Protein AF-A0A7X4EIG8-F1 (afdb_monomer_lite)

Sequence (175 aa):
MSERIKQRRKSERRVFFWCLGVAAVLHVVLFVGFPSMRAGDGPFPMFSDDLTVEAGAIPLDLFFGPPAISNAAGGLSLEPPERVLEADRLVYLAAGCRGLISGSRTVIRGSVRLRVRSNGLTDVLNVVRSTGEPCGDEVLERVAGDLWYRWLPNEDFPAPVELIQPVSFAERGGL

Structure (mmCIF, N/CA/C/O backbone):
data_AF-A0A7X4EIG8-F1
#
_entry.id   AF-A0A7X4EIG8-F1
#
loop_
_atom_site.group_PDB
_atom_site.id
_atom_site.type_symbol
_atom_site.label_atom_id
_atom_site.label_alt_id
_atom_site.label_comp_id
_atom_site.label_asym_id
_atom_site.label_entity_id
_atom_site.label_seq_id
_atom_site.pdbx_PDB_ins_code
_atom_site.Cartn_x
_atom_site.Cartn_y
_atom_site.Cartn_z
_atom_site.occupancy
_atom_site.B_iso_or_equiv
_atom_site.auth_seq_id
_atom_site.auth_comp_id
_atom_site.auth_asym_id
_atom_site.auth_atom_id
_atom_site.pdbx_PDB_model_num
ATOM 1 N N . MET A 1 1 ? -25.856 60.778 5.588 1.00 54.34 1 MET A N 1
ATOM 2 C CA . MET A 1 1 ? -25.298 59.580 4.912 1.00 54.34 1 MET A CA 1
ATOM 3 C C . MET A 1 1 ? -24.333 60.054 3.827 1.00 54.34 1 MET A C 1
ATOM 5 O O . MET A 1 1 ? -24.759 60.712 2.891 1.00 54.34 1 MET A O 1
ATOM 9 N N . SER A 1 2 ? -23.029 59.874 4.062 1.00 56.22 2 SER A N 1
ATOM 10 C CA . SER A 1 2 ? -21.939 60.700 3.502 1.00 56.22 2 SER A CA 1
ATOM 11 C C . SER A 1 2 ? -21.638 60.441 2.016 1.00 56.22 2 SER A C 1
ATOM 13 O O . SER A 1 2 ? -21.539 59.286 1.596 1.00 56.22 2 SER A O 1
ATOM 15 N N . GLU A 1 3 ? -21.428 61.508 1.232 1.00 59.59 3 GLU A N 1
ATOM 16 C CA . GLU A 1 3 ? -21.068 61.475 -0.202 1.00 59.59 3 GLU A CA 1
ATOM 17 C C . GLU A 1 3 ? -19.849 60.592 -0.518 1.00 59.59 3 GLU A C 1
ATOM 19 O O . GLU A 1 3 ? -19.771 59.997 -1.597 1.00 59.59 3 GLU A O 1
ATOM 24 N N . ARG A 1 4 ? -18.950 60.403 0.457 1.00 59.78 4 ARG A N 1
ATOM 25 C CA . ARG A 1 4 ? -17.768 59.535 0.329 1.00 59.78 4 ARG A CA 1
ATOM 26 C C . ARG A 1 4 ? -18.130 58.065 0.075 1.00 59.78 4 ARG A C 1
ATOM 28 O O . ARG A 1 4 ? -17.427 57.380 -0.662 1.00 59.78 4 ARG A O 1
ATOM 35 N N . ILE A 1 5 ? -19.256 57.583 0.614 1.00 59.72 5 ILE A N 1
ATOM 36 C CA . ILE A 1 5 ? -19.723 56.196 0.414 1.00 59.72 5 ILE A CA 1
ATOM 37 C C . ILE A 1 5 ? -20.282 56.009 -1.009 1.00 59.72 5 ILE A C 1
ATOM 39 O O . ILE A 1 5 ? -20.084 54.960 -1.626 1.00 59.72 5 ILE A O 1
ATOM 43 N N . LYS A 1 6 ? -20.931 57.040 -1.572 1.00 59.78 6 LYS A N 1
ATOM 44 C CA . LYS A 1 6 ? -21.432 57.021 -2.959 1.00 59.78 6 LYS A CA 1
ATOM 45 C C . LYS A 1 6 ? -20.290 57.024 -3.980 1.00 59.78 6 LYS A C 1
ATOM 47 O O . LYS A 1 6 ? -20.375 56.295 -4.967 1.00 59.78 6 LYS A O 1
ATOM 52 N N . GLN A 1 7 ? -19.222 57.791 -3.742 1.00 59.69 7 GLN A N 1
ATOM 53 C CA . GLN A 1 7 ? -18.051 57.801 -4.629 1.00 59.69 7 GLN A CA 1
ATOM 54 C C . GLN A 1 7 ? -17.288 56.467 -4.608 1.00 59.69 7 GLN A C 1
ATOM 56 O O . GLN A 1 7 ? -16.954 55.959 -5.679 1.00 59.69 7 GLN A O 1
ATOM 61 N N . ARG A 1 8 ? -17.118 55.841 -3.432 1.00 60.16 8 ARG A N 1
ATOM 62 C CA . ARG A 1 8 ? -16.435 54.539 -3.295 1.00 60.16 8 ARG A CA 1
ATOM 63 C C . ARG A 1 8 ? -17.170 53.398 -4.018 1.00 60.16 8 ARG A C 1
ATOM 65 O O . ARG A 1 8 ? -16.556 52.647 -4.769 1.00 60.16 8 ARG A O 1
ATOM 72 N N . ARG A 1 9 ? -18.508 53.349 -3.930 1.00 60.69 9 ARG A N 1
ATOM 73 C CA . ARG A 1 9 ? -19.327 52.382 -4.698 1.00 60.69 9 ARG A CA 1
ATOM 74 C C . ARG A 1 9 ? -19.245 52.582 -6.217 1.00 60.69 9 ARG A C 1
ATOM 76 O O . ARG A 1 9 ? -19.392 51.623 -6.975 1.00 60.69 9 ARG A O 1
ATOM 83 N N . LYS A 1 10 ? -19.040 53.820 -6.684 1.00 62.09 10 LYS A N 1
ATOM 84 C CA . LYS A 1 10 ? -18.940 54.133 -8.120 1.00 62.09 10 LYS A CA 1
ATOM 85 C C . LYS A 1 10 ? -17.582 53.718 -8.694 1.00 62.09 10 LYS A C 1
ATOM 87 O O . LYS A 1 10 ? -17.541 53.239 -9.827 1.00 62.09 10 LYS A O 1
ATOM 92 N N . SER A 1 11 ? -16.499 53.853 -7.922 1.00 61.19 11 SER A N 1
ATOM 93 C CA . SER A 1 11 ? -15.178 53.344 -8.310 1.00 61.19 11 SER A CA 1
ATOM 94 C C . SER A 1 11 ? -15.117 51.815 -8.260 1.00 61.19 11 SER A C 1
ATOM 96 O O . SER A 1 11 ? -14.621 51.213 -9.205 1.00 61.19 11 SER A O 1
ATOM 98 N N . GLU A 1 12 ? -15.701 51.180 -7.238 1.00 64.06 12 GLU A N 1
ATOM 99 C CA . GLU A 1 12 ? -15.749 49.712 -7.112 1.00 64.06 12 GLU A CA 1
ATOM 100 C C . GLU A 1 12 ? -16.502 49.049 -8.272 1.00 64.06 12 GLU A C 1
ATOM 102 O O . GLU A 1 12 ? -16.000 48.099 -8.869 1.00 64.06 12 GLU A O 1
ATOM 107 N N . ARG A 1 13 ? -17.659 49.597 -8.677 1.00 67.38 13 ARG A N 1
ATOM 108 C CA . ARG A 1 13 ? -18.379 49.103 -9.864 1.00 67.38 13 ARG A CA 1
ATOM 109 C C . ARG A 1 13 ? -17.535 49.205 -11.129 1.00 67.38 13 ARG A C 1
ATOM 111 O O . ARG A 1 13 ? -17.543 48.285 -11.936 1.00 67.38 13 ARG A O 1
ATOM 118 N N . ARG A 1 14 ? -16.805 50.309 -11.308 1.00 69.62 14 ARG A N 1
ATOM 119 C CA . ARG A 1 14 ? -15.972 50.514 -12.498 1.00 69.62 14 ARG A CA 1
ATOM 120 C C . ARG A 1 14 ? -14.832 49.494 -12.558 1.00 69.62 14 ARG A C 1
ATOM 122 O O . ARG A 1 14 ? -14.611 48.930 -13.620 1.00 69.62 14 ARG A O 1
ATOM 129 N N . VAL A 1 15 ? -14.171 49.221 -11.432 1.00 69.31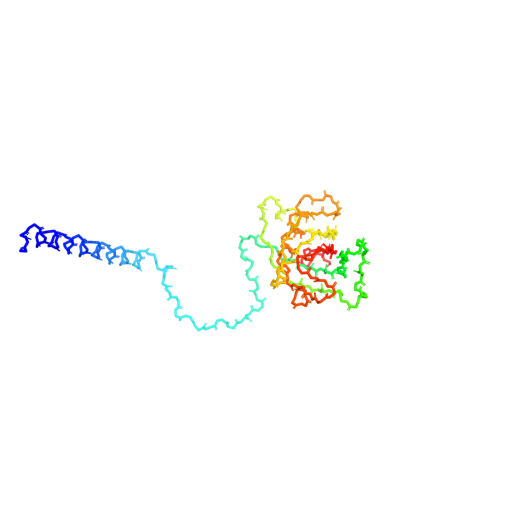 15 VAL A N 1
ATOM 130 C CA . VAL A 1 15 ? -13.116 48.195 -11.347 1.00 69.31 15 VAL A CA 1
ATOM 131 C C . VAL A 1 15 ? -13.686 46.804 -11.621 1.00 69.31 15 VAL A C 1
ATOM 133 O O . VAL A 1 15 ? -13.124 46.071 -12.425 1.00 69.31 15 VAL A O 1
ATOM 136 N N . PHE A 1 16 ? -14.846 46.474 -11.047 1.00 69.88 16 PHE A N 1
ATOM 137 C CA . PHE A 1 16 ? -15.500 45.187 -11.281 1.00 69.88 16 PHE A CA 1
ATOM 138 C C . PHE A 1 16 ? -15.845 44.963 -12.763 1.00 69.88 16 PHE A C 1
ATOM 140 O O . PHE A 1 16 ? -15.551 43.902 -13.308 1.00 69.88 16 PHE A O 1
ATOM 147 N N . PHE A 1 17 ? -16.398 45.974 -13.444 1.00 71.00 17 PHE A N 1
ATOM 148 C CA . PHE A 1 17 ? -16.687 45.884 -14.881 1.00 71.00 17 PHE A CA 1
ATOM 149 C C . PHE A 1 17 ? -15.421 45.773 -15.739 1.00 71.00 17 PHE A C 1
ATOM 151 O O . PHE A 1 17 ? -15.427 45.047 -16.731 1.00 71.00 17 PHE A O 1
ATOM 158 N N . TRP A 1 18 ? -14.328 46.435 -15.349 1.00 72.81 18 TRP A N 1
ATOM 159 C CA . TRP A 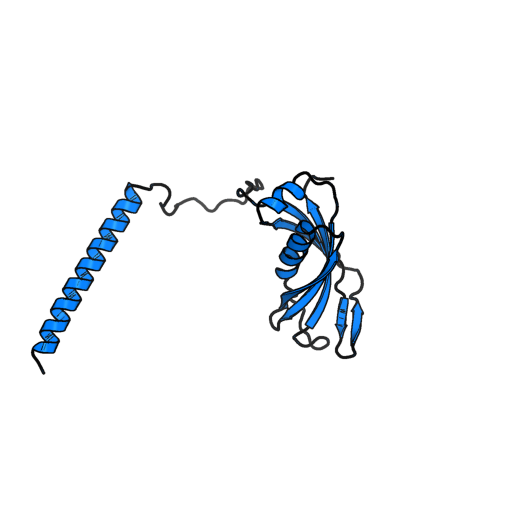1 18 ? -13.034 46.281 -16.019 1.00 72.81 18 TRP A CA 1
ATOM 160 C C . TRP A 1 18 ? -12.462 44.870 -15.850 1.00 72.81 18 TRP A C 1
ATOM 162 O O . TRP A 1 18 ? -12.034 44.272 -16.833 1.00 72.81 18 TRP A O 1
ATOM 172 N N . CYS A 1 19 ? -12.517 44.301 -14.643 1.00 73.62 19 CYS A N 1
ATOM 173 C CA . CYS A 1 19 ? -12.090 42.922 -14.400 1.00 73.62 19 CYS A CA 1
ATOM 174 C C . CYS A 1 19 ? -12.936 41.913 -15.189 1.00 73.62 19 CYS A C 1
ATOM 176 O O . CYS A 1 19 ? -12.382 40.987 -15.777 1.00 73.62 19 CYS A O 1
ATOM 178 N N . LEU A 1 20 ? -14.257 42.118 -15.256 1.00 78.06 20 LEU A N 1
ATOM 179 C CA . LEU A 1 20 ? -15.159 41.271 -16.040 1.00 78.06 20 LEU A CA 1
ATOM 180 C C . LEU A 1 20 ? -14.826 41.330 -17.540 1.00 78.06 20 LEU A C 1
ATOM 182 O O . LEU A 1 20 ? -14.768 40.296 -18.201 1.00 78.06 20 LEU A O 1
ATOM 186 N N . GLY A 1 21 ? -14.564 42.532 -18.065 1.00 77.50 21 GLY A N 1
ATOM 187 C CA . GLY A 1 21 ? -14.168 42.729 -19.459 1.00 77.50 21 GLY A CA 1
ATOM 188 C C . GLY A 1 21 ? -12.845 42.040 -19.792 1.00 77.50 21 GLY A C 1
ATOM 189 O O . GLY A 1 21 ? -12.762 41.322 -20.785 1.00 77.50 21 GLY A O 1
ATOM 190 N N . VAL A 1 22 ? -11.833 42.188 -18.930 1.00 78.56 22 VAL A N 1
ATOM 191 C CA . VAL A 1 22 ? -10.537 41.510 -19.097 1.00 78.56 22 VAL A CA 1
ATOM 192 C C . VAL A 1 22 ? -10.706 39.992 -19.053 1.00 78.56 22 VAL A C 1
ATOM 194 O O . VAL A 1 22 ? -10.171 39.306 -19.918 1.00 78.56 22 VAL A O 1
ATOM 197 N N . ALA A 1 23 ? -11.490 39.461 -18.111 1.00 73.62 23 ALA A N 1
ATOM 198 C CA . ALA A 1 23 ? -11.749 38.026 -18.016 1.00 73.62 23 ALA A CA 1
ATOM 199 C C . ALA A 1 23 ? -12.441 37.475 -19.273 1.00 73.62 23 ALA A C 1
ATOM 201 O O . ALA A 1 23 ? -12.052 36.415 -19.765 1.00 73.62 23 ALA A O 1
ATOM 202 N N . ALA A 1 24 ? -13.421 38.203 -19.820 1.00 76.69 24 ALA A N 1
ATOM 203 C CA . ALA A 1 24 ? -14.123 37.808 -21.038 1.00 76.69 24 ALA A CA 1
ATOM 204 C C . ALA A 1 24 ? -13.192 37.800 -22.260 1.00 76.69 24 ALA A C 1
ATOM 206 O O . ALA A 1 24 ? -13.186 36.835 -23.022 1.00 76.69 24 ALA A O 1
ATOM 207 N N . VAL A 1 25 ? -12.353 38.830 -22.418 1.00 80.88 25 VAL A N 1
ATOM 208 C CA . VAL A 1 25 ? -11.362 38.887 -23.505 1.00 80.88 25 VAL A CA 1
ATOM 209 C C . VAL A 1 25 ? -10.341 37.759 -23.370 1.00 80.88 25 VAL A C 1
ATOM 211 O O . VAL A 1 25 ? -10.035 37.101 -24.361 1.00 80.88 25 VAL A O 1
ATOM 214 N N . LEU A 1 26 ? -9.864 37.478 -22.154 1.00 78.06 26 LEU A N 1
ATOM 215 C CA . LEU A 1 26 ? -8.919 36.389 -21.908 1.00 78.06 26 LEU A CA 1
ATOM 216 C C . LEU A 1 26 ? -9.519 35.025 -22.281 1.00 78.06 26 LEU A C 1
ATOM 218 O O . LEU A 1 26 ? -8.839 34.212 -22.901 1.00 78.06 26 LEU A O 1
ATOM 222 N N . HIS A 1 27 ? -10.801 34.802 -21.970 1.00 66.19 27 HIS A N 1
ATOM 223 C CA . HIS A 1 27 ? -11.512 33.584 -22.366 1.00 66.19 27 HIS A CA 1
ATOM 224 C C . HIS A 1 27 ? -11.644 33.469 -23.883 1.00 66.19 27 HIS A C 1
ATOM 226 O O . HIS A 1 27 ? -11.384 32.401 -24.424 1.00 66.19 27 HIS A O 1
ATOM 232 N N . VAL A 1 28 ? -11.992 34.550 -24.587 1.00 73.75 28 VAL A N 1
ATOM 233 C CA . VAL A 1 28 ? -12.088 34.531 -26.058 1.00 73.75 28 VAL A CA 1
ATOM 234 C C . VAL A 1 28 ? -10.726 34.242 -26.696 1.00 73.75 28 VAL A C 1
ATOM 236 O O . VAL A 1 28 ? -10.641 33.417 -27.604 1.00 73.75 28 VAL A O 1
ATOM 239 N N . VAL A 1 29 ? -9.650 34.860 -26.197 1.00 74.06 29 VAL A N 1
ATOM 240 C CA . VAL A 1 29 ? -8.284 34.620 -26.692 1.00 74.06 29 VAL A CA 1
ATOM 241 C C . VAL A 1 29 ? -7.845 33.179 -26.432 1.00 74.06 29 VAL A C 1
ATOM 243 O O . VAL A 1 29 ? -7.309 32.542 -27.337 1.00 74.06 29 VAL A O 1
ATOM 246 N N . LEU A 1 30 ? -8.117 32.635 -25.243 1.00 65.44 30 LEU A N 1
ATOM 247 C CA . LEU A 1 30 ? -7.833 31.232 -24.931 1.00 65.44 30 LEU A CA 1
ATOM 248 C C . LEU A 1 30 ? -8.629 30.279 -25.832 1.00 65.44 30 LEU A C 1
ATOM 250 O O . LEU A 1 30 ? -8.062 29.334 -26.370 1.00 65.44 30 LEU A O 1
ATOM 254 N N . PHE A 1 31 ? -9.914 30.549 -26.057 1.00 62.72 31 PHE A N 1
ATOM 255 C CA . PHE A 1 31 ? -10.798 29.650 -26.802 1.00 62.72 31 PHE A CA 1
ATOM 256 C C . PHE A 1 31 ? -10.544 29.653 -28.318 1.00 62.72 31 PHE A C 1
ATOM 258 O O . PHE A 1 31 ? -10.766 28.641 -28.982 1.00 62.72 31 PHE A O 1
ATOM 265 N N . VAL A 1 32 ? -10.084 30.779 -28.878 1.00 67.88 32 VAL A N 1
ATOM 266 C CA . VAL A 1 32 ? -9.732 30.898 -30.306 1.00 67.88 32 VAL A CA 1
ATOM 267 C C . VAL A 1 32 ? -8.270 30.509 -30.559 1.00 67.88 32 VAL A C 1
ATOM 269 O O . VAL A 1 32 ? -7.977 29.902 -31.586 1.00 67.88 32 VAL A O 1
ATOM 272 N N . GLY A 1 33 ? -7.360 30.826 -29.632 1.00 59.81 33 GLY A N 1
ATOM 273 C CA . GLY A 1 33 ? -5.923 30.556 -29.762 1.00 59.81 33 GLY A CA 1
ATOM 274 C C . GLY A 1 33 ? -5.490 29.142 -29.361 1.00 59.81 33 GLY A C 1
ATOM 275 O O . GLY A 1 33 ? -4.479 28.660 -29.865 1.00 59.81 33 GLY A O 1
ATOM 276 N N . PHE A 1 34 ? -6.251 28.461 -28.496 1.00 58.47 34 PHE A N 1
ATOM 277 C CA . PHE A 1 34 ? -5.947 27.111 -28.007 1.00 58.47 34 PHE A CA 1
ATOM 278 C C . PHE A 1 34 ? -7.161 26.181 -28.186 1.00 58.47 34 PHE A C 1
ATOM 280 O O . PHE A 1 34 ? -7.892 25.907 -27.231 1.00 58.47 34 PHE A O 1
ATOM 287 N N . PRO A 1 35 ? -7.397 25.655 -29.405 1.00 55.72 35 PRO A N 1
ATOM 288 C CA . PRO A 1 35 ? -8.548 24.794 -29.697 1.00 55.72 35 PRO A CA 1
ATOM 289 C C . PRO A 1 35 ? -8.575 23.483 -28.887 1.00 55.72 35 PRO A C 1
ATOM 291 O O . PRO A 1 35 ? -9.619 22.840 -28.815 1.00 55.72 35 PRO A O 1
ATOM 294 N N . SER A 1 36 ? -7.463 23.111 -28.245 1.00 53.34 36 SER A N 1
ATOM 295 C CA . SER A 1 36 ? -7.327 21.968 -27.334 1.00 53.34 36 SER A CA 1
ATOM 296 C C . SER A 1 36 ? -7.967 22.163 -25.949 1.00 53.34 36 SER A C 1
ATOM 298 O O . SER A 1 36 ? -8.046 21.197 -25.199 1.00 53.34 36 SER A O 1
ATOM 300 N N . MET A 1 37 ? -8.450 23.365 -25.599 1.00 48.06 37 MET A N 1
ATOM 301 C CA . MET A 1 37 ? -9.157 23.624 -24.328 1.00 48.06 37 MET A CA 1
ATOM 302 C C . MET A 1 37 ? -10.687 23.678 -24.464 1.00 48.06 37 MET A C 1
ATOM 304 O O . MET A 1 37 ? -11.382 24.091 -23.534 1.00 48.06 37 MET A O 1
ATOM 308 N N . ARG A 1 38 ? -11.245 23.286 -25.615 1.00 51.53 38 ARG A N 1
ATOM 309 C CA . ARG A 1 38 ? -12.698 23.131 -25.748 1.00 51.53 38 ARG A CA 1
ATOM 310 C C . ARG A 1 38 ? -13.163 21.992 -24.844 1.00 51.53 38 ARG A C 1
ATOM 312 O O . ARG A 1 38 ? -12.669 20.877 -24.970 1.00 51.53 38 ARG A O 1
ATOM 319 N N . ALA A 1 39 ? -14.117 22.275 -23.954 1.00 45.97 39 ALA A N 1
ATOM 320 C CA . ALA A 1 39 ? -14.850 21.236 -23.243 1.00 45.97 39 ALA A CA 1
ATOM 321 C C . ALA A 1 39 ? -15.468 20.302 -24.295 1.00 45.97 39 ALA A C 1
ATOM 323 O O . ALA A 1 39 ? -16.246 20.744 -25.139 1.00 45.97 39 ALA A O 1
ATOM 324 N N . GLY A 1 40 ? -15.006 19.054 -24.320 1.00 46.12 40 GLY A N 1
ATOM 325 C CA . GLY A 1 40 ? -15.408 18.081 -25.321 1.00 46.12 40 GLY A CA 1
ATOM 326 C C . GLY A 1 40 ? -16.832 17.606 -25.069 1.00 46.12 40 GLY A C 1
ATOM 327 O O . GLY A 1 40 ? -17.072 16.893 -24.101 1.00 46.12 40 GLY A O 1
ATOM 328 N N . ASP A 1 41 ? -17.747 17.934 -25.979 1.00 45.97 41 ASP A N 1
ATOM 329 C CA . ASP A 1 41 ? -19.040 17.257 -26.136 1.00 45.97 41 ASP A CA 1
ATOM 330 C C . ASP A 1 41 ? -18.832 15.901 -26.840 1.00 45.97 41 ASP A C 1
ATOM 332 O O . ASP A 1 41 ? -19.327 15.650 -27.940 1.00 45.97 41 ASP A O 1
ATOM 336 N N . GLY A 1 42 ? -18.011 15.037 -26.243 1.00 48.56 42 GLY A N 1
ATOM 337 C CA . GLY A 1 42 ? -17.809 13.665 -26.703 1.00 48.56 42 GLY A CA 1
ATOM 338 C C . GLY A 1 42 ? -18.815 12.726 -26.028 1.00 48.56 42 GLY A C 1
ATOM 339 O O . GLY A 1 42 ? -19.027 12.855 -24.821 1.00 48.56 42 GLY A O 1
ATOM 340 N N . PRO A 1 43 ? -19.441 11.777 -26.749 1.00 47.03 43 PRO A N 1
ATOM 341 C CA . PRO A 1 43 ? -20.244 10.738 -26.110 1.00 47.03 43 PRO A CA 1
ATOM 342 C C . PRO A 1 43 ? -19.368 9.967 -25.114 1.00 47.03 43 PRO A C 1
ATOM 344 O O . PRO A 1 43 ? -18.196 9.719 -25.399 1.00 47.03 43 PRO A O 1
ATOM 347 N N . PHE A 1 44 ? -19.931 9.628 -23.946 1.00 42.75 44 PHE A N 1
ATOM 348 C CA . PHE A 1 44 ? -19.251 8.877 -22.884 1.00 42.75 44 PHE A CA 1
ATOM 349 C C . PHE A 1 44 ? -18.390 7.755 -23.482 1.00 42.75 44 PHE A C 1
ATOM 351 O O . PHE A 1 44 ? -18.932 6.936 -24.234 1.00 42.75 44 PHE A O 1
ATOM 358 N N . PRO A 1 45 ? -17.078 7.697 -23.186 1.00 44.88 45 PRO A N 1
ATOM 359 C CA . PRO A 1 45 ? -16.253 6.632 -23.716 1.00 44.88 45 PRO A CA 1
ATOM 360 C C . PRO A 1 45 ? -16.755 5.314 -23.126 1.00 44.88 45 PRO A C 1
ATOM 362 O O . PRO A 1 45 ? -16.742 5.107 -21.912 1.00 44.88 45 PRO A O 1
ATOM 365 N N . MET A 1 46 ? -17.218 4.422 -24.002 1.00 41.44 46 MET A N 1
ATOM 366 C CA . MET A 1 46 ? -17.136 2.994 -23.728 1.00 41.44 46 MET A CA 1
ATOM 367 C C . MET A 1 46 ? -15.681 2.716 -23.356 1.00 41.44 46 MET A C 1
ATOM 369 O O . MET A 1 46 ? -14.785 3.083 -24.113 1.00 41.44 46 MET A O 1
ATOM 373 N N . PHE A 1 47 ? -15.457 2.129 -22.181 1.00 42.12 47 PHE A N 1
ATOM 374 C CA . PHE A 1 47 ? -14.154 1.622 -21.774 1.00 42.12 47 PHE A CA 1
ATOM 375 C C . PHE A 1 47 ? -13.714 0.577 -22.806 1.00 42.12 47 PHE A C 1
ATOM 377 O O . PHE A 1 47 ? -14.133 -0.575 -22.757 1.00 42.12 47 PHE A O 1
ATOM 384 N N . SER A 1 48 ? -12.947 1.011 -23.802 1.00 39.91 48 SER A N 1
ATOM 385 C CA . SER A 1 48 ? -12.146 0.137 -24.644 1.00 39.91 48 SER A CA 1
ATOM 386 C C . SER A 1 48 ? -10.918 -0.257 -23.836 1.00 39.91 48 SER A C 1
ATOM 388 O O . SER A 1 48 ? -10.226 0.629 -23.337 1.00 39.91 48 SER A O 1
ATOM 390 N N . ASP A 1 49 ? -10.636 -1.555 -23.745 1.00 44.88 49 ASP A N 1
ATOM 391 C CA . ASP A 1 49 ? -9.471 -2.170 -23.083 1.00 44.88 49 ASP A CA 1
ATOM 392 C C . ASP A 1 49 ? -8.095 -1.747 -23.648 1.00 44.88 49 ASP A C 1
ATOM 394 O O . ASP A 1 49 ? -7.068 -2.343 -23.330 1.00 44.88 49 ASP A O 1
ATOM 398 N N . ASP A 1 50 ? -8.030 -0.681 -24.441 1.00 39.12 50 ASP A N 1
ATOM 399 C CA . ASP A 1 50 ? -6.781 -0.037 -24.813 1.00 39.12 50 ASP A CA 1
ATOM 400 C C . ASP A 1 50 ? -6.412 0.986 -23.735 1.00 39.12 50 ASP A C 1
ATOM 402 O O . ASP A 1 50 ? -6.696 2.182 -23.830 1.00 39.12 50 ASP A O 1
ATOM 406 N N . LEU A 1 51 ? -5.751 0.485 -22.688 1.00 43.62 51 LEU A N 1
ATOM 407 C CA . LEU A 1 51 ? -4.889 1.261 -21.797 1.00 43.62 51 LEU A CA 1
ATOM 408 C C . LEU A 1 51 ? -3.809 1.950 -22.647 1.00 43.62 51 LEU A C 1
ATOM 410 O O . LEU A 1 51 ? -2.667 1.497 -22.727 1.00 43.62 51 LEU A O 1
ATOM 414 N N . THR A 1 52 ? -4.151 3.065 -23.295 1.00 42.09 52 THR A N 1
ATOM 415 C CA . THR A 1 52 ? -3.163 4.046 -23.738 1.00 42.09 52 THR A CA 1
ATOM 416 C C . THR A 1 52 ? -2.375 4.439 -22.503 1.00 42.09 52 THR A C 1
ATOM 418 O O . THR A 1 52 ? -2.883 5.157 -21.645 1.00 42.09 52 THR A O 1
ATOM 421 N N . VAL A 1 53 ? -1.161 3.895 -22.401 1.00 49.22 53 VAL A N 1
ATOM 422 C CA . VAL A 1 53 ? -0.157 4.195 -21.385 1.00 49.22 53 VAL A CA 1
ATOM 423 C C . VAL A 1 53 ? -0.019 5.711 -21.322 1.00 49.22 53 VAL A C 1
ATOM 425 O O . VAL A 1 53 ? 0.665 6.317 -22.149 1.00 49.22 53 VAL A O 1
ATOM 428 N N . GLU A 1 54 ? -0.712 6.345 -20.373 1.00 50.84 54 GLU A N 1
ATOM 429 C CA . GLU A 1 54 ? -0.460 7.738 -20.035 1.00 50.84 54 GLU A CA 1
ATOM 430 C C . GLU A 1 54 ? 1.037 7.846 -19.768 1.00 50.84 54 GLU A C 1
ATOM 432 O O . GLU A 1 54 ? 1.582 7.091 -18.960 1.00 50.84 54 GLU A O 1
ATOM 437 N N . ALA A 1 55 ? 1.711 8.714 -20.523 1.00 53.59 55 ALA A N 1
ATOM 438 C CA . ALA A 1 55 ? 3.161 8.761 -20.631 1.00 53.59 55 ALA A CA 1
ATOM 439 C C . ALA A 1 55 ? 3.828 8.896 -19.247 1.00 53.59 55 ALA A C 1
ATOM 441 O O . ALA A 1 55 ? 4.050 10.000 -18.760 1.00 53.59 55 ALA A O 1
ATOM 442 N N . GLY A 1 56 ? 4.153 7.771 -18.600 1.00 64.88 56 GLY A N 1
ATOM 443 C CA . GLY A 1 56 ? 4.642 7.773 -17.219 1.00 64.88 56 GLY A CA 1
ATOM 444 C C . GLY A 1 56 ? 4.202 6.600 -16.344 1.00 64.88 56 GLY A C 1
ATOM 445 O O . GLY A 1 56 ? 4.947 6.269 -15.425 1.00 64.88 56 GLY A O 1
ATOM 446 N N . ALA A 1 57 ? 3.059 5.969 -16.617 1.00 76.69 57 ALA A N 1
ATOM 447 C CA . ALA A 1 57 ? 2.562 4.864 -15.798 1.00 76.69 57 ALA A CA 1
ATOM 448 C C . ALA A 1 57 ? 3.129 3.501 -16.228 1.00 76.69 57 ALA A C 1
ATOM 450 O O . ALA A 1 57 ? 3.296 3.244 -17.420 1.00 76.69 57 ALA A O 1
ATOM 451 N N . ILE A 1 58 ? 3.392 2.625 -15.256 1.00 80.19 58 ILE A N 1
ATOM 452 C CA . ILE A 1 58 ? 3.794 1.229 -15.486 1.00 80.19 58 ILE A CA 1
ATOM 453 C C . ILE A 1 58 ? 2.630 0.321 -15.077 1.00 80.19 58 ILE A C 1
ATOM 455 O O . ILE A 1 58 ? 2.137 0.475 -13.954 1.00 80.19 58 ILE A O 1
ATOM 459 N N . PRO A 1 59 ? 2.180 -0.600 -15.945 1.00 84.81 59 PRO A N 1
ATOM 460 C CA . PRO A 1 59 ? 1.200 -1.606 -15.570 1.00 84.81 59 PRO A CA 1
ATOM 461 C C . PRO A 1 59 ? 1.864 -2.683 -14.710 1.00 84.81 59 PRO A C 1
ATOM 463 O O . PRO A 1 59 ? 2.846 -3.304 -15.116 1.00 84.81 59 PRO A O 1
ATOM 466 N N . LEU A 1 60 ? 1.321 -2.901 -13.519 1.00 86.06 60 LEU A N 1
ATOM 467 C CA . LEU A 1 60 ? 1.795 -3.898 -12.572 1.00 86.06 60 LEU A CA 1
ATOM 468 C C . LEU A 1 60 ? 0.695 -4.909 -12.272 1.00 86.06 60 LEU A C 1
ATOM 470 O O . LEU A 1 60 ? -0.464 -4.529 -12.073 1.00 86.06 60 LEU A O 1
ATOM 474 N N . ASP A 1 61 ? 1.110 -6.164 -12.154 1.00 88.19 61 ASP A N 1
ATOM 475 C CA . ASP A 1 61 ? 0.304 -7.232 -11.579 1.00 88.19 61 ASP A CA 1
ATOM 476 C C . ASP A 1 61 ? 0.676 -7.322 -10.090 1.00 88.19 61 ASP A C 1
ATOM 478 O O . ASP A 1 61 ? 1.827 -7.604 -9.731 1.00 88.19 61 ASP A O 1
ATOM 482 N N . LEU A 1 62 ? -0.274 -6.984 -9.218 1.00 89.06 62 LEU A N 1
ATOM 483 C CA . LEU A 1 62 ? -0.094 -6.889 -7.770 1.00 89.06 62 LEU A CA 1
ATOM 484 C C . LEU A 1 62 ? -0.712 -8.095 -7.072 1.00 89.06 62 LEU A C 1
ATOM 486 O O . LEU A 1 62 ? -1.821 -8.505 -7.394 1.00 89.06 62 LEU A O 1
ATOM 490 N N . PHE A 1 63 ? -0.036 -8.579 -6.036 1.00 89.88 63 PHE A N 1
ATOM 491 C CA . PHE A 1 63 ? -0.506 -9.652 -5.171 1.00 89.88 63 PHE A CA 1
ATOM 492 C C . PHE A 1 63 ? -0.400 -9.202 -3.716 1.00 89.88 63 PHE A C 1
ATOM 494 O O . PHE A 1 63 ? 0.688 -8.878 -3.226 1.00 89.88 63 PHE A O 1
ATOM 501 N N . PHE A 1 64 ? -1.526 -9.211 -3.014 1.00 89.19 64 PHE A N 1
ATOM 502 C CA . PHE A 1 64 ? -1.610 -8.883 -1.595 1.00 89.19 64 PHE A CA 1
ATOM 503 C C . PHE A 1 64 ? -1.805 -10.165 -0.792 1.00 89.19 64 PHE A C 1
ATOM 505 O O . PHE A 1 64 ? -2.795 -10.867 -0.982 1.00 89.19 64 PHE A O 1
ATOM 512 N N . GLY A 1 65 ? -0.856 -10.480 0.091 1.00 86.56 65 GLY A N 1
ATOM 513 C CA . GLY A 1 65 ? -0.985 -11.601 1.026 1.00 86.56 65 GLY A CA 1
ATOM 514 C C . GLY A 1 65 ? -1.893 -11.272 2.220 1.00 86.56 65 GLY A C 1
ATOM 515 O O . GLY A 1 65 ? -2.306 -10.122 2.375 1.00 86.56 65 GLY A O 1
ATOM 516 N N . PRO A 1 66 ? -2.172 -12.245 3.105 1.00 86.88 66 PRO A N 1
ATOM 517 C CA . PRO A 1 66 ? -2.974 -11.996 4.299 1.00 86.88 66 PRO A CA 1
ATOM 518 C C . PRO A 1 66 ? -2.272 -10.983 5.226 1.00 86.88 66 PRO A C 1
ATOM 520 O O . PRO A 1 66 ? -1.078 -11.150 5.510 1.00 86.88 66 PRO A O 1
ATOM 523 N N . PRO A 1 67 ? -2.971 -9.935 5.701 1.00 88.94 67 PRO A N 1
ATOM 524 C CA . PRO A 1 67 ? -2.388 -8.960 6.610 1.00 88.94 67 PRO A CA 1
ATOM 525 C C . PRO A 1 67 ? -2.160 -9.571 7.998 1.00 88.94 67 PRO A C 1
ATOM 527 O O . PRO A 1 67 ? -2.972 -10.345 8.507 1.00 88.94 67 PRO A O 1
ATOM 530 N N . ALA A 1 68 ? -1.066 -9.174 8.644 1.00 89.38 68 ALA A N 1
ATOM 531 C CA . ALA A 1 68 ? -0.810 -9.479 10.047 1.00 89.38 68 ALA A CA 1
ATOM 532 C C . ALA A 1 68 ? -1.185 -8.267 10.903 1.00 89.38 68 ALA A C 1
ATOM 534 O O . ALA A 1 68 ? -0.550 -7.217 10.792 1.00 89.38 68 ALA A O 1
ATOM 535 N N . ILE A 1 69 ? -2.213 -8.397 11.740 1.00 88.44 69 ILE A N 1
ATOM 536 C CA . ILE A 1 69 ? -2.784 -7.285 12.507 1.00 88.44 69 ILE A CA 1
ATOM 537 C C . ILE A 1 69 ? -2.241 -7.320 13.933 1.00 88.44 69 ILE A C 1
ATOM 539 O O . ILE A 1 69 ? -2.307 -8.353 14.604 1.00 88.44 69 ILE A O 1
ATOM 543 N N . SER A 1 70 ? -1.738 -6.188 14.416 1.00 82.56 70 SER A N 1
ATOM 544 C CA . SER A 1 70 ? -1.360 -6.031 15.819 1.00 82.56 70 SER A CA 1
ATOM 545 C C . SER A 1 70 ? -2.623 -5.910 16.672 1.00 82.56 70 SER A C 1
ATOM 547 O O . SER A 1 70 ? -3.396 -4.966 16.511 1.00 82.56 70 SER A O 1
ATOM 549 N N . ASN A 1 71 ? -2.846 -6.853 17.587 1.00 72.44 71 ASN A N 1
ATOM 550 C CA . ASN A 1 71 ? -3.934 -6.757 18.558 1.00 72.44 71 ASN A CA 1
ATOM 551 C C . ASN A 1 71 ? -3.530 -5.895 19.774 1.00 72.44 71 ASN A C 1
ATOM 553 O O . ASN A 1 71 ? -2.352 -5.603 19.995 1.00 72.44 71 ASN A O 1
ATOM 557 N N . ALA A 1 72 ? -4.508 -5.518 20.602 1.00 63.94 72 ALA A N 1
ATOM 558 C CA . ALA A 1 72 ? -4.283 -4.697 21.798 1.00 63.94 72 ALA A CA 1
ATOM 559 C C . ALA A 1 72 ? -3.377 -5.360 22.861 1.00 63.94 72 ALA A C 1
ATOM 561 O O . ALA A 1 72 ? -2.818 -4.672 23.711 1.00 63.94 72 ALA A O 1
ATOM 562 N N . ALA A 1 73 ? -3.207 -6.684 22.808 1.00 64.88 73 ALA A N 1
ATOM 563 C CA . ALA A 1 73 ? -2.317 -7.446 23.682 1.00 64.88 73 ALA A CA 1
ATOM 564 C C . ALA A 1 73 ? -0.888 -7.598 23.112 1.00 64.88 73 ALA A C 1
ATOM 566 O O . ALA A 1 73 ? -0.065 -8.293 23.707 1.00 64.88 73 ALA A O 1
ATOM 567 N N . GLY A 1 74 ? -0.584 -6.979 21.963 1.00 58.34 74 GLY A N 1
ATOM 568 C CA . GLY A 1 74 ? 0.713 -7.081 21.284 1.00 58.34 74 GLY A CA 1
ATOM 569 C C . GLY A 1 74 ? 0.940 -8.399 20.531 1.00 58.34 74 GLY A C 1
ATOM 570 O O . GLY A 1 74 ? 2.042 -8.646 20.045 1.00 58.34 74 GLY A O 1
ATOM 571 N N . GLY A 1 75 ? -0.083 -9.248 20.426 1.00 62.56 75 GLY A N 1
ATOM 572 C CA . GLY A 1 75 ? -0.083 -10.444 19.590 1.00 62.56 75 GLY A CA 1
ATOM 573 C C . GLY A 1 75 ? -0.419 -10.121 18.133 1.00 62.56 75 GLY A C 1
ATOM 574 O O . GLY A 1 75 ? -1.152 -9.177 17.841 1.00 62.56 75 GLY A O 1
ATOM 575 N N . LEU A 1 76 ? 0.102 -10.930 17.210 1.00 62.09 76 LEU A N 1
ATOM 576 C CA . LEU A 1 76 ? -0.280 -10.872 15.802 1.00 62.09 76 LEU A CA 1
ATOM 577 C C . LEU A 1 76 ? -1.512 -11.751 15.593 1.00 62.09 76 LEU A C 1
ATOM 579 O O . LEU A 1 76 ? -1.436 -12.969 15.753 1.00 62.09 76 LEU A O 1
ATOM 583 N N . SER A 1 77 ? -2.635 -11.134 15.235 1.00 66.25 77 SER A N 1
ATOM 584 C CA . SER A 1 77 ? -3.760 -11.865 14.664 1.00 66.25 77 SER A CA 1
ATOM 585 C C . SER A 1 77 ? -3.517 -11.985 13.164 1.00 66.25 77 SER A C 1
ATOM 587 O O . SER A 1 77 ? -3.440 -10.978 12.457 1.00 66.25 77 SER A O 1
ATOM 589 N N . LEU A 1 78 ? -3.326 -13.214 12.695 1.00 61.38 78 LEU A N 1
ATOM 590 C CA . LEU A 1 78 ? -3.262 -13.531 11.273 1.00 61.38 78 LEU A CA 1
ATOM 591 C C . LEU A 1 78 ? -4.683 -13.884 10.837 1.00 61.38 78 LEU A C 1
ATOM 593 O O . LEU A 1 78 ? -5.279 -14.803 11.400 1.00 61.38 78 LEU A O 1
ATOM 597 N N . GLU A 1 79 ? -5.235 -13.170 9.856 1.00 59.41 79 GLU A N 1
ATOM 598 C CA . GLU A 1 79 ? -6.424 -13.677 9.167 1.00 59.41 79 GLU A CA 1
ATOM 599 C C . GLU A 1 79 ? -6.054 -15.033 8.528 1.00 59.41 79 GLU A C 1
ATOM 601 O O . GLU A 1 79 ? -4.925 -15.182 8.034 1.00 59.41 79 GLU A O 1
ATOM 606 N N . PRO A 1 80 ? -6.933 -16.056 8.555 1.00 46.25 80 PRO A N 1
ATOM 607 C CA . PRO A 1 80 ? -6.693 -17.267 7.783 1.00 46.25 80 PRO A CA 1
ATOM 608 C C . PRO A 1 80 ? -6.420 -16.893 6.312 1.00 46.25 80 PRO A C 1
ATOM 610 O O . PRO A 1 80 ? -6.996 -15.931 5.805 1.00 46.25 80 PRO A O 1
ATOM 613 N N . PRO A 1 81 ? -5.530 -17.623 5.616 1.00 48.06 81 PRO A N 1
ATOM 614 C CA . PRO A 1 81 ? -4.905 -17.230 4.343 1.00 48.06 81 PRO A CA 1
ATOM 615 C C . PRO A 1 81 ? -5.856 -17.158 3.132 1.00 48.06 81 PRO A C 1
ATOM 617 O O . PRO A 1 81 ? -5.407 -17.189 1.991 1.00 48.06 81 PRO A O 1
ATOM 620 N N . GLU A 1 82 ? -7.166 -17.084 3.347 1.00 43.66 82 GLU A N 1
ATOM 621 C CA . GLU A 1 82 ? -8.196 -17.286 2.329 1.00 43.66 82 GLU A CA 1
ATOM 622 C C . GLU A 1 82 ? -8.261 -16.179 1.268 1.00 43.66 82 GLU A C 1
ATOM 624 O O . GLU A 1 82 ? -8.970 -16.337 0.276 1.00 43.66 82 GLU A O 1
ATOM 629 N N . ARG A 1 83 ? -7.541 -15.062 1.434 1.00 54.62 83 ARG A N 1
ATOM 630 C CA . ARG A 1 83 ? -7.605 -13.933 0.496 1.00 54.62 83 ARG A CA 1
ATOM 631 C C . ARG A 1 83 ? -6.222 -13.448 0.095 1.00 54.62 83 ARG A C 1
ATOM 633 O O . ARG A 1 83 ? -5.714 -12.468 0.630 1.00 54.62 83 ARG A O 1
ATOM 640 N N . VAL A 1 84 ? -5.638 -14.126 -0.891 1.00 58.00 84 VAL A N 1
ATOM 641 C CA . VAL A 1 84 ? -4.663 -13.479 -1.773 1.00 58.00 84 VAL A CA 1
ATOM 642 C C . VAL A 1 84 ? -5.459 -12.658 -2.783 1.00 58.00 84 VAL A C 1
ATOM 644 O O . VAL A 1 84 ? -6.293 -13.208 -3.499 1.00 58.00 84 VAL A O 1
ATOM 647 N N . LEU A 1 85 ? -5.257 -11.342 -2.794 1.00 69.44 85 LEU A N 1
ATOM 648 C CA . LEU A 1 85 ? -5.902 -10.446 -3.756 1.00 69.44 85 LEU A CA 1
ATOM 649 C C . LEU A 1 85 ? -4.940 -10.155 -4.901 1.00 69.44 85 LEU A C 1
ATOM 651 O O . LEU A 1 85 ? -3.853 -9.626 -4.668 1.00 69.44 85 LEU A O 1
ATOM 655 N N . GLU A 1 86 ? -5.372 -10.474 -6.115 1.00 70.06 86 GLU A N 1
ATOM 656 C CA . GLU A 1 86 ? -4.698 -10.105 -7.357 1.00 70.06 86 GLU A CA 1
ATOM 657 C C . GLU A 1 86 ? -5.339 -8.831 -7.903 1.00 70.06 86 GLU A C 1
ATOM 659 O O . GLU A 1 86 ? -6.568 -8.715 -7.949 1.00 70.06 86 GLU A O 1
ATOM 664 N N . ALA A 1 87 ? -4.519 -7.842 -8.248 1.00 75.56 87 ALA A N 1
ATOM 665 C CA . ALA A 1 87 ? -5.004 -6.561 -8.729 1.00 75.56 87 ALA A CA 1
ATOM 666 C C . ALA A 1 87 ? -4.113 -5.978 -9.818 1.00 75.56 87 ALA A C 1
ATOM 668 O O . ALA A 1 87 ? -2.886 -6.006 -9.760 1.00 75.56 87 ALA A O 1
ATOM 669 N N . ASP A 1 88 ? -4.794 -5.342 -10.751 1.00 72.75 88 ASP A N 1
ATOM 670 C CA . ASP A 1 88 ? -4.252 -4.740 -11.946 1.00 72.75 88 ASP A CA 1
ATOM 671 C C . ASP A 1 88 ? -4.115 -3.237 -11.739 1.00 72.75 88 ASP A C 1
ATOM 673 O O . ASP A 1 88 ? -5.114 -2.557 -11.477 1.00 72.75 88 ASP A O 1
ATOM 677 N N . ARG A 1 89 ? -2.892 -2.693 -11.816 1.00 77.50 89 ARG A N 1
ATOM 678 C CA . ARG A 1 89 ? -2.689 -1.280 -11.467 1.00 77.50 89 ARG A CA 1
ATOM 679 C C . ARG A 1 89 ? -1.652 -0.559 -12.308 1.00 77.50 89 ARG A C 1
ATOM 681 O O . ARG A 1 89 ? -0.545 -1.036 -12.514 1.00 77.50 89 ARG A O 1
ATOM 688 N N . LEU A 1 90 ? -1.993 0.669 -12.690 1.00 76.31 90 LEU A N 1
ATOM 689 C CA . LEU A 1 90 ? -1.048 1.657 -13.194 1.00 76.31 90 LEU A CA 1
ATOM 690 C C . LEU A 1 90 ? -0.387 2.404 -12.030 1.00 76.31 90 LEU A C 1
ATOM 692 O O . LEU A 1 90 ? -1.077 3.009 -11.204 1.00 76.31 90 LEU A O 1
ATOM 696 N N . VAL A 1 91 ? 0.945 2.391 -11.974 1.00 76.62 91 VAL A N 1
ATOM 697 C CA . VAL A 1 91 ? 1.715 3.138 -10.966 1.00 76.62 91 VAL A CA 1
ATOM 698 C C . VAL A 1 91 ? 2.590 4.190 -11.639 1.00 76.62 91 VAL A C 1
ATOM 700 O O . VAL A 1 91 ? 3.336 3.896 -12.571 1.00 76.62 91 VAL A O 1
ATOM 703 N N . TYR A 1 92 ? 2.503 5.427 -11.144 1.00 77.56 92 TYR A N 1
ATOM 704 C CA . TYR A 1 92 ? 3.370 6.533 -11.547 1.00 77.56 92 TYR A CA 1
ATOM 7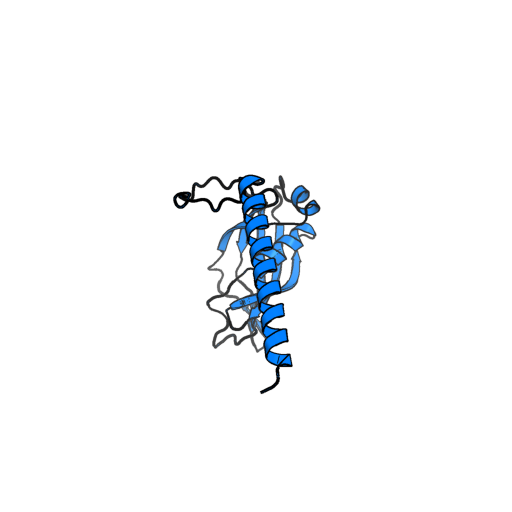05 C C . TYR A 1 92 ? 4.551 6.603 -10.587 1.00 77.56 92 TYR A C 1
ATOM 707 O O . TYR A 1 92 ? 4.356 6.786 -9.384 1.00 77.56 92 TYR A O 1
ATOM 715 N N . LEU A 1 93 ? 5.753 6.470 -11.135 1.00 74.38 93 LEU A N 1
ATOM 716 C CA . LEU A 1 93 ? 7.010 6.507 -10.393 1.00 74.38 93 LEU A CA 1
ATOM 717 C C . LEU A 1 93 ? 7.879 7.660 -10.876 1.00 74.38 93 LEU A C 1
ATOM 719 O O . LEU A 1 93 ? 7.694 8.179 -11.984 1.00 74.38 93 LEU A O 1
ATOM 723 N N . ALA A 1 94 ? 8.879 8.021 -10.074 1.00 74.81 94 ALA A N 1
ATOM 724 C CA . ALA A 1 94 ? 9.943 8.897 -10.542 1.00 74.81 94 ALA A CA 1
ATOM 725 C C . ALA A 1 94 ? 10.563 8.354 -11.848 1.00 74.81 94 ALA A C 1
ATOM 727 O O . ALA A 1 94 ? 10.743 7.145 -12.024 1.00 74.81 94 ALA A O 1
ATOM 728 N N . ALA A 1 95 ? 10.932 9.251 -12.771 1.00 68.75 95 ALA A N 1
ATOM 729 C CA . ALA A 1 95 ? 11.396 8.880 -14.113 1.00 68.75 95 ALA A CA 1
ATOM 730 C C . ALA A 1 95 ? 12.577 7.884 -14.113 1.00 68.75 95 ALA A C 1
ATOM 732 O O . ALA A 1 95 ? 12.678 7.064 -15.024 1.00 68.75 95 ALA A O 1
ATOM 733 N N . GLY A 1 96 ? 13.433 7.928 -13.083 1.00 72.50 96 GLY A N 1
ATOM 734 C CA . GLY A 1 96 ? 14.541 6.986 -12.898 1.00 72.50 96 GLY A CA 1
ATOM 735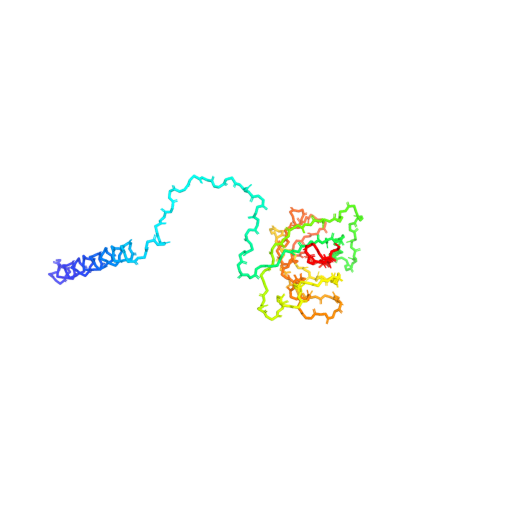 C C . GLY A 1 96 ? 14.098 5.565 -12.538 1.00 72.50 96 GLY A C 1
ATOM 736 O O . GLY A 1 96 ? 14.672 4.607 -13.044 1.00 72.50 96 GLY A O 1
ATOM 737 N N . CYS A 1 97 ? 13.040 5.413 -11.739 1.00 78.31 97 CYS A N 1
ATOM 738 C CA . CYS A 1 97 ? 12.531 4.101 -11.338 1.00 78.31 97 CYS A CA 1
ATOM 739 C C . CYS A 1 97 ? 11.734 3.407 -12.433 1.00 78.31 97 CYS A C 1
ATOM 741 O O . CYS A 1 97 ? 11.765 2.182 -12.548 1.00 78.31 97 CYS A O 1
ATOM 743 N N . ARG A 1 98 ? 11.103 4.189 -13.312 1.00 78.56 98 ARG A N 1
ATOM 744 C CA . ARG A 1 98 ? 10.388 3.643 -14.463 1.00 78.56 98 ARG A CA 1
ATOM 745 C C . ARG A 1 98 ? 11.274 2.795 -15.369 1.00 78.56 98 ARG A C 1
ATOM 747 O O . ARG A 1 98 ? 10.858 1.717 -15.769 1.00 78.56 98 ARG A O 1
ATOM 754 N N . GLY A 1 99 ? 12.484 3.263 -15.673 1.00 72.19 99 GLY A N 1
ATOM 755 C CA . GLY A 1 99 ? 13.410 2.530 -16.543 1.00 72.19 99 GLY A CA 1
ATOM 756 C C . GLY A 1 99 ? 13.980 1.253 -15.921 1.00 72.19 99 GLY A C 1
ATOM 757 O O . GLY A 1 99 ? 14.471 0.405 -16.653 1.00 72.19 99 GLY A O 1
ATOM 758 N N . LEU A 1 100 ? 13.930 1.122 -14.592 1.00 76.94 100 LEU A N 1
ATOM 759 C CA . LEU A 1 100 ? 14.437 -0.051 -13.876 1.00 76.94 100 LEU A CA 1
ATOM 760 C C . LEU A 1 100 ? 13.374 -1.138 -13.709 1.00 76.94 100 LEU A C 1
ATOM 762 O O . LEU A 1 100 ? 13.705 -2.319 -13.696 1.00 76.94 100 LEU A O 1
ATOM 766 N N . ILE A 1 101 ? 12.108 -0.740 -13.580 1.00 79.31 101 ILE A N 1
ATOM 767 C CA . ILE A 1 101 ? 10.989 -1.676 -13.431 1.00 79.31 101 ILE A CA 1
ATOM 768 C C . ILE A 1 101 ? 10.442 -2.090 -14.796 1.00 79.31 101 ILE A C 1
ATOM 770 O O . ILE A 1 101 ? 10.065 -3.245 -14.968 1.00 79.31 101 ILE A O 1
ATOM 774 N N . SER A 1 102 ? 10.419 -1.179 -15.771 1.00 76.50 102 SER A N 1
ATOM 775 C CA . SER A 1 102 ? 9.912 -1.510 -17.099 1.00 76.50 102 SER A CA 1
ATOM 776 C C . SER A 1 102 ? 10.879 -2.411 -17.872 1.00 76.50 102 SER A C 1
ATOM 778 O O . SER A 1 102 ? 12.085 -2.171 -17.911 1.00 76.50 102 SER A O 1
ATOM 780 N N . GLY A 1 103 ? 10.345 -3.465 -18.475 1.00 73.50 103 GLY A N 1
ATOM 781 C CA . GLY A 1 103 ? 11.061 -4.594 -19.060 1.00 73.50 103 GLY A CA 1
ATOM 782 C C . GLY A 1 103 ? 11.584 -5.617 -18.044 1.00 73.50 103 GLY A C 1
ATOM 783 O O . GLY A 1 103 ? 12.240 -6.581 -18.451 1.00 73.50 103 GLY A O 1
ATOM 784 N N . SER A 1 104 ? 11.346 -5.429 -16.741 1.00 77.12 104 SER A N 1
ATOM 785 C CA . SER A 1 104 ? 11.864 -6.326 -15.705 1.00 77.12 104 SER A CA 1
ATOM 786 C C . SER A 1 104 ? 10.995 -7.573 -15.553 1.00 77.12 104 SER A C 1
ATOM 788 O O . SER A 1 104 ? 9.777 -7.498 -15.424 1.00 77.12 104 SER A O 1
ATOM 790 N N . ARG A 1 105 ? 11.643 -8.743 -15.486 1.00 79.56 105 ARG A N 1
ATOM 791 C CA . ARG A 1 105 ? 10.995 -10.023 -15.135 1.00 79.56 105 ARG A CA 1
ATOM 792 C C . ARG A 1 105 ? 11.104 -10.359 -13.648 1.00 79.56 105 ARG A C 1
ATOM 794 O O . ARG A 1 105 ? 10.746 -11.456 -13.220 1.00 79.56 105 ARG A O 1
ATOM 801 N N . THR A 1 106 ? 11.676 -9.455 -12.859 1.00 83.56 106 THR A N 1
ATOM 802 C CA . THR A 1 106 ? 11.915 -9.690 -11.439 1.00 83.56 106 THR A CA 1
ATOM 803 C C . THR A 1 106 ? 10.621 -9.498 -10.663 1.00 83.56 106 THR A C 1
ATOM 805 O O . THR A 1 106 ? 10.009 -8.435 -10.706 1.00 83.56 106 THR A O 1
ATOM 808 N N . VAL A 1 107 ? 10.228 -10.522 -9.903 1.00 87.81 107 VAL A N 1
ATOM 809 C CA . VAL A 1 107 ? 9.139 -10.398 -8.931 1.00 87.81 107 VAL A CA 1
ATOM 810 C C . VAL A 1 107 ? 9.684 -9.724 -7.680 1.00 87.81 107 VAL A C 1
ATOM 812 O O . VAL A 1 107 ? 10.480 -10.313 -6.939 1.00 87.81 107 VAL A O 1
ATOM 815 N N . ILE A 1 108 ? 9.224 -8.506 -7.423 1.00 90.88 108 ILE A N 1
ATOM 816 C CA . ILE A 1 108 ? 9.575 -7.753 -6.222 1.00 90.88 108 ILE A CA 1
ATOM 817 C C . ILE A 1 108 ? 8.626 -8.173 -5.104 1.00 90.88 108 ILE A C 1
ATOM 819 O O . ILE A 1 108 ? 7.417 -8.303 -5.299 1.00 90.88 108 ILE A O 1
ATOM 823 N N . ARG A 1 109 ? 9.181 -8.429 -3.917 1.00 93.19 109 ARG A N 1
ATOM 824 C CA . ARG A 1 109 ? 8.431 -8.875 -2.737 1.00 93.19 109 ARG A CA 1
ATOM 825 C C . ARG A 1 109 ? 8.793 -8.020 -1.543 1.00 93.19 109 ARG A C 1
ATOM 827 O O . ARG A 1 109 ? 9.971 -7.777 -1.287 1.00 93.19 109 ARG A O 1
ATOM 834 N N . GLY A 1 110 ? 7.791 -7.655 -0.761 1.00 94.12 110 GLY A N 1
ATOM 835 C CA . GLY A 1 110 ? 8.004 -6.934 0.475 1.00 94.12 110 GLY A CA 1
ATOM 836 C C . GLY A 1 110 ? 6.842 -7.024 1.444 1.00 94.12 110 GLY A C 1
ATOM 837 O O . GLY A 1 110 ? 5.874 -7.764 1.271 1.00 94.12 110 GLY A O 1
ATOM 838 N N . SER A 1 111 ? 6.979 -6.301 2.541 1.00 94.75 111 SER A N 1
ATOM 839 C CA . SER A 1 111 ? 5.954 -6.176 3.566 1.00 94.75 111 SER A CA 1
ATOM 840 C C . SER A 1 111 ? 5.960 -4.748 4.064 1.00 94.75 111 SER A C 1
ATOM 842 O O . SER A 1 111 ? 7.011 -4.238 4.453 1.00 94.75 111 SER A O 1
ATOM 844 N N . VAL A 1 112 ? 4.798 -4.108 4.048 1.00 94.69 112 VAL A N 1
ATOM 845 C CA . VAL A 1 112 ? 4.645 -2.698 4.407 1.00 94.69 112 VAL A CA 1
ATOM 846 C C . VAL A 1 112 ? 3.866 -2.615 5.707 1.00 94.69 112 VAL A C 1
ATOM 848 O O . VAL A 1 112 ? 2.825 -3.254 5.857 1.00 94.69 112 VAL A O 1
ATOM 851 N N . ARG A 1 113 ? 4.377 -1.846 6.668 1.00 95.00 113 ARG A N 1
ATOM 852 C CA . ARG A 1 113 ? 3.643 -1.532 7.889 1.00 95.00 113 ARG A CA 1
ATOM 853 C C . ARG A 1 113 ? 2.703 -0.369 7.608 1.00 95.00 113 ARG A C 1
ATOM 855 O O . ARG A 1 113 ? 3.142 0.698 7.178 1.00 95.00 113 ARG A O 1
ATOM 862 N N . LEU A 1 114 ? 1.425 -0.586 7.885 1.00 95.00 114 LEU A N 1
ATOM 863 C CA . LEU A 1 114 ? 0.344 0.355 7.634 1.00 95.00 114 LEU A CA 1
ATOM 864 C C . LEU A 1 114 ? -0.378 0.689 8.937 1.00 95.00 114 LEU A C 1
ATOM 866 O O . LEU A 1 114 ? -0.464 -0.134 9.853 1.00 95.00 114 LEU A O 1
ATOM 870 N N . ARG A 1 115 ? -0.941 1.893 8.983 1.00 94.81 115 ARG A N 1
ATOM 871 C CA . ARG A 1 115 ? -1.904 2.317 9.995 1.00 94.81 115 ARG A CA 1
ATOM 872 C C . ARG A 1 115 ? -3.256 2.542 9.334 1.00 94.81 115 ARG A C 1
ATOM 874 O O . ARG A 1 115 ? -3.385 3.401 8.471 1.00 94.81 115 ARG A O 1
ATOM 881 N N . VAL A 1 116 ? -4.266 1.794 9.751 1.00 92.38 116 VAL A N 1
ATOM 882 C CA . VAL A 1 116 ? -5.648 1.949 9.297 1.00 92.38 116 VAL A CA 1
ATOM 883 C C . VAL A 1 116 ? -6.341 2.998 10.164 1.00 92.38 116 VAL A C 1
ATOM 885 O O . VAL A 1 116 ? -6.408 2.878 11.393 1.00 92.38 116 VAL A O 1
ATOM 888 N N . ARG A 1 117 ? -6.850 4.045 9.517 1.00 93.38 117 ARG A N 1
ATOM 889 C CA . ARG A 1 117 ? -7.621 5.123 10.147 1.00 93.38 117 ARG A CA 1
ATOM 890 C C . ARG A 1 117 ? -9.053 4.680 10.437 1.00 93.38 117 ARG A C 1
ATOM 892 O O . ARG A 1 117 ? -9.513 3.652 9.956 1.00 93.38 117 ARG A O 1
ATOM 899 N N . SER A 1 118 ? -9.802 5.502 11.172 1.00 93.19 118 SER A N 1
ATOM 900 C CA . SER A 1 118 ? -11.203 5.225 11.524 1.00 93.19 118 SER A CA 1
ATOM 901 C C . SER A 1 118 ? -12.151 5.052 10.329 1.00 93.19 118 SER A C 1
ATOM 903 O O . SER A 1 118 ? -13.225 4.487 10.489 1.00 93.19 118 SER A O 1
ATOM 905 N N . ASN A 1 119 ? -11.768 5.519 9.138 1.00 91.44 119 ASN A N 1
ATOM 906 C CA . ASN A 1 119 ? -12.517 5.353 7.889 1.00 91.44 119 ASN A CA 1
ATOM 907 C C . ASN A 1 119 ? -12.040 4.159 7.032 1.00 91.44 119 ASN A C 1
ATOM 909 O O . ASN A 1 119 ? -12.492 4.007 5.897 1.00 91.44 119 ASN A O 1
ATOM 913 N N . GLY A 1 120 ? -11.103 3.353 7.536 1.00 87.25 120 GLY A N 1
ATOM 914 C CA . GLY A 1 120 ? -10.516 2.208 6.838 1.00 87.25 120 GLY A CA 1
ATOM 915 C C . GLY A 1 120 ? -9.384 2.552 5.865 1.00 87.25 120 GLY A C 1
ATOM 916 O O . GLY A 1 120 ? -8.737 1.641 5.345 1.00 87.25 120 GLY A O 1
ATOM 917 N N . LEU A 1 121 ? -9.129 3.836 5.586 1.00 91.50 121 LEU A N 1
ATOM 918 C CA . LEU A 1 121 ? -8.010 4.239 4.731 1.00 91.50 121 LEU A CA 1
ATOM 919 C C . LEU A 1 121 ? -6.684 4.047 5.459 1.00 91.50 121 LEU A C 1
ATOM 921 O O . LEU A 1 121 ? -6.593 4.268 6.670 1.00 91.50 121 LEU A O 1
ATOM 925 N N . THR A 1 122 ? -5.645 3.717 4.704 1.00 92.44 122 THR A N 1
ATOM 926 C CA . THR A 1 122 ? -4.312 3.477 5.250 1.00 92.44 122 THR A CA 1
ATOM 927 C C . THR A 1 122 ? -3.403 4.689 5.177 1.00 92.44 122 THR A C 1
ATOM 929 O O . THR A 1 122 ? -3.437 5.448 4.214 1.00 92.44 122 THR A O 1
ATOM 932 N N . ASP A 1 123 ? -2.544 4.814 6.182 1.00 93.94 123 ASP A N 1
ATOM 933 C CA . ASP A 1 123 ? -1.320 5.601 6.133 1.00 93.94 123 ASP A CA 1
ATOM 934 C C . ASP A 1 123 ? -0.127 4.630 6.133 1.00 93.94 123 ASP A C 1
ATOM 936 O O . ASP A 1 123 ? -0.101 3.658 6.898 1.00 93.94 123 ASP A O 1
ATOM 940 N N . VAL A 1 124 ? 0.869 4.881 5.281 1.00 94.62 124 VAL A N 1
ATOM 941 C CA . VAL A 1 124 ? 2.108 4.091 5.250 1.00 94.62 124 VAL A CA 1
ATOM 942 C C . VAL A 1 124 ? 3.015 4.542 6.386 1.00 94.62 124 VAL A C 1
ATOM 944 O O . VAL A 1 124 ? 3.301 5.730 6.513 1.00 94.62 124 VAL A O 1
ATOM 947 N N . LEU A 1 125 ? 3.474 3.598 7.210 1.00 92.75 125 LEU A N 1
ATOM 948 C CA . LEU A 1 125 ? 4.448 3.888 8.261 1.00 92.75 125 LEU A CA 1
ATOM 949 C C . LEU A 1 125 ? 5.874 3.652 7.765 1.00 92.75 125 LEU A C 1
ATOM 951 O O . LEU A 1 125 ? 6.709 4.545 7.874 1.00 92.75 125 LEU A O 1
ATOM 955 N N . ASN A 1 126 ? 6.152 2.454 7.242 1.00 92.69 126 ASN A N 1
ATOM 956 C CA . ASN A 1 126 ? 7.454 2.092 6.681 1.00 92.69 126 ASN A CA 1
ATOM 957 C C . ASN A 1 126 ? 7.387 0.760 5.913 1.00 92.69 126 ASN A C 1
ATOM 959 O O . ASN A 1 126 ? 6.571 -0.110 6.234 1.00 92.69 126 ASN A O 1
ATOM 963 N N . VAL A 1 127 ? 8.324 0.533 4.991 1.00 93.50 127 VAL A N 1
ATOM 964 C CA . VAL A 1 127 ? 8.637 -0.819 4.496 1.00 93.50 127 VAL A CA 1
ATOM 965 C C . VAL A 1 127 ? 9.356 -1.603 5.599 1.00 93.50 127 VAL A C 1
ATOM 967 O O . VAL A 1 127 ? 10.318 -1.129 6.202 1.00 93.50 127 VAL A O 1
ATOM 970 N N . VAL A 1 128 ? 8.854 -2.793 5.928 1.00 92.38 128 VAL A N 1
ATOM 971 C CA . VAL A 1 128 ? 9.415 -3.692 6.957 1.00 92.38 128 VAL A CA 1
ATOM 972 C C . VAL A 1 128 ? 10.449 -4.634 6.352 1.00 92.38 128 VAL A C 1
ATOM 974 O O . VAL A 1 128 ? 11.468 -4.931 6.971 1.00 92.38 128 VAL A O 1
ATOM 977 N N . ARG A 1 129 ? 10.162 -5.138 5.152 1.00 91.94 129 ARG A N 1
ATOM 978 C CA . ARG A 1 129 ? 11.020 -6.051 4.398 1.00 91.94 129 ARG A CA 1
ATOM 979 C C . ARG A 1 129 ? 10.835 -5.771 2.915 1.00 91.94 129 ARG A C 1
ATOM 981 O O . ARG A 1 129 ? 9.702 -5.573 2.487 1.00 91.94 129 ARG A O 1
ATOM 988 N N . SER A 1 130 ? 11.913 -5.845 2.148 1.00 91.19 130 SER A N 1
ATOM 989 C CA . SER A 1 130 ? 11.869 -5.853 0.689 1.00 91.19 130 SER A CA 1
ATOM 990 C C . SER A 1 130 ? 13.006 -6.681 0.099 1.00 91.19 130 SER A C 1
ATOM 992 O O . SER A 1 130 ? 13.876 -7.168 0.826 1.00 91.19 130 SER A O 1
ATOM 994 N N . THR A 1 131 ? 12.999 -6.846 -1.222 1.00 86.38 131 THR A N 1
ATOM 995 C CA . THR A 1 131 ? 14.108 -7.426 -1.993 1.00 86.38 131 THR A CA 1
ATOM 996 C C . THR A 1 131 ? 15.349 -6.526 -2.038 1.00 86.38 131 THR A C 1
ATOM 998 O O . THR A 1 131 ? 16.382 -6.968 -2.533 1.00 86.38 131 THR A O 1
ATOM 1001 N N . GLY A 1 132 ? 15.284 -5.305 -1.489 1.00 80.88 132 GLY A N 1
ATOM 1002 C CA . GLY A 1 132 ? 16.406 -4.366 -1.420 1.00 80.88 132 GLY A CA 1
ATOM 1003 C C . GLY A 1 132 ? 16.554 -3.459 -2.643 1.00 80.88 132 GLY A C 1
ATOM 1004 O O . GLY A 1 132 ? 17.591 -2.81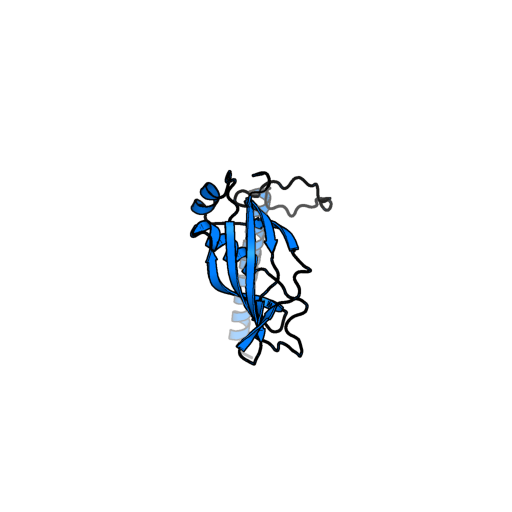7 -2.797 1.00 80.88 132 GLY A O 1
ATOM 1005 N N . GLU A 1 133 ? 15.544 -3.399 -3.514 1.00 85.50 133 GLU A N 1
ATOM 1006 C CA . GLU A 1 133 ? 15.519 -2.504 -4.672 1.00 85.50 133 GLU A CA 1
ATOM 1007 C C . GLU A 1 133 ? 14.798 -1.193 -4.314 1.00 85.50 133 GLU A C 1
ATOM 1009 O O . GLU A 1 133 ? 13.590 -1.228 -4.085 1.00 85.50 133 GLU A O 1
ATOM 1014 N N . PRO A 1 134 ? 15.469 -0.022 -4.318 1.00 86.62 134 PRO A N 1
ATOM 1015 C CA . PRO A 1 134 ? 14.851 1.242 -3.892 1.00 86.62 134 PRO A CA 1
ATOM 1016 C C . PRO A 1 134 ? 13.595 1.624 -4.685 1.00 86.62 134 PRO A C 1
ATOM 1018 O O . PRO A 1 134 ? 12.620 2.116 -4.128 1.00 86.62 134 PRO A O 1
ATOM 1021 N N . CYS A 1 135 ? 13.597 1.357 -5.992 1.00 87.69 135 CYS A N 1
ATOM 1022 C CA . CYS A 1 135 ? 12.428 1.577 -6.841 1.00 87.69 135 CYS A CA 1
ATOM 1023 C C . CYS A 1 135 ? 11.302 0.582 -6.553 1.00 87.69 135 CYS A C 1
ATOM 1025 O O . CYS A 1 135 ? 10.130 0.917 -6.698 1.00 87.69 135 CYS A O 1
ATOM 1027 N N . GLY A 1 136 ? 11.658 -0.627 -6.115 1.00 89.69 136 GLY A N 1
ATOM 1028 C CA . GLY A 1 136 ? 10.704 -1.597 -5.605 1.00 89.69 136 GLY A CA 1
ATOM 1029 C C . GLY A 1 136 ? 10.027 -1.110 -4.332 1.00 89.69 136 GLY A C 1
ATOM 1030 O O . GLY A 1 136 ? 8.807 -1.193 -4.221 1.00 89.69 136 GLY A O 1
ATOM 1031 N N . ASP A 1 137 ? 10.800 -0.535 -3.414 1.00 91.19 137 ASP A N 1
ATOM 1032 C CA . ASP A 1 137 ? 10.292 0.011 -2.154 1.00 91.19 137 ASP A CA 1
ATOM 1033 C C . ASP A 1 137 ? 9.310 1.165 -2.392 1.00 91.19 137 ASP A C 1
ATOM 1035 O O . ASP A 1 137 ? 8.230 1.169 -1.804 1.00 91.19 137 ASP A O 1
ATOM 1039 N N . GLU A 1 138 ? 9.613 2.076 -3.324 1.00 90.38 138 GLU A N 1
ATOM 1040 C CA . GLU A 1 138 ? 8.700 3.164 -3.714 1.00 90.38 138 GLU A CA 1
ATOM 1041 C C . GLU A 1 138 ? 7.356 2.628 -4.239 1.00 90.38 138 GLU A C 1
ATOM 1043 O O . GLU A 1 138 ? 6.289 3.121 -3.860 1.00 90.38 138 GLU A O 1
ATOM 1048 N N . VAL A 1 139 ? 7.386 1.585 -5.079 1.00 90.81 139 VAL A N 1
ATOM 1049 C CA . VAL A 1 139 ? 6.161 0.925 -5.555 1.00 90.81 139 VAL A CA 1
ATOM 1050 C C . VAL A 1 139 ? 5.398 0.305 -4.392 1.00 90.81 139 VAL A C 1
ATOM 1052 O O . VAL A 1 139 ? 4.192 0.528 -4.291 1.00 90.81 139 VAL A O 1
ATOM 1055 N N . LEU A 1 140 ? 6.079 -0.450 -3.521 1.00 93.00 140 LEU A N 1
ATOM 1056 C CA . LEU A 1 140 ? 5.465 -1.121 -2.372 1.00 93.00 140 LEU A CA 1
ATOM 1057 C C . LEU A 1 140 ? 4.740 -0.117 -1.473 1.00 93.00 140 LEU A C 1
ATOM 1059 O O . LEU A 1 140 ? 3.582 -0.344 -1.121 1.00 93.00 140 LEU A O 1
ATOM 1063 N N . GLU A 1 141 ? 5.385 1.002 -1.138 1.00 92.06 141 GLU A N 1
ATOM 1064 C CA . GLU A 1 141 ? 4.774 2.065 -0.337 1.00 92.06 141 GLU A CA 1
ATOM 1065 C C . GLU A 1 141 ? 3.557 2.664 -1.040 1.00 92.06 141 GLU A C 1
ATOM 1067 O O . GLU A 1 141 ? 2.491 2.787 -0.434 1.00 92.06 141 GLU A O 1
ATOM 1072 N N . ARG A 1 142 ? 3.678 2.989 -2.331 1.00 89.94 142 ARG A N 1
ATOM 1073 C CA . ARG A 1 142 ? 2.599 3.645 -3.074 1.00 89.94 142 ARG A CA 1
ATOM 1074 C C . ARG A 1 142 ? 1.366 2.758 -3.214 1.00 89.94 142 ARG A C 1
ATOM 1076 O O . ARG A 1 142 ? 0.258 3.207 -2.933 1.00 89.94 142 ARG A O 1
ATOM 1083 N N . VAL A 1 143 ? 1.538 1.493 -3.602 1.00 90.75 143 VAL A N 1
ATOM 1084 C CA . VAL A 1 143 ? 0.396 0.580 -3.777 1.00 90.75 143 VAL A CA 1
ATOM 1085 C C . VAL A 1 143 ? -0.250 0.208 -2.446 1.00 90.75 143 VAL A C 1
ATOM 1087 O O . VAL A 1 143 ? -1.474 0.099 -2.390 1.00 90.75 143 VAL A O 1
ATOM 1090 N N . ALA A 1 144 ? 0.547 0.050 -1.383 1.00 91.50 144 ALA A N 1
ATOM 1091 C CA . ALA A 1 144 ? 0.043 -0.275 -0.053 1.00 91.50 144 ALA A CA 1
ATOM 1092 C C . ALA A 1 144 ? -0.646 0.921 0.623 1.00 91.50 144 ALA A C 1
ATOM 1094 O O . ALA A 1 144 ? -1.606 0.724 1.363 1.00 91.50 144 ALA A O 1
ATOM 1095 N N . GLY A 1 145 ? -0.192 2.150 0.359 1.00 88.62 145 GLY A N 1
ATOM 1096 C CA . GLY A 1 145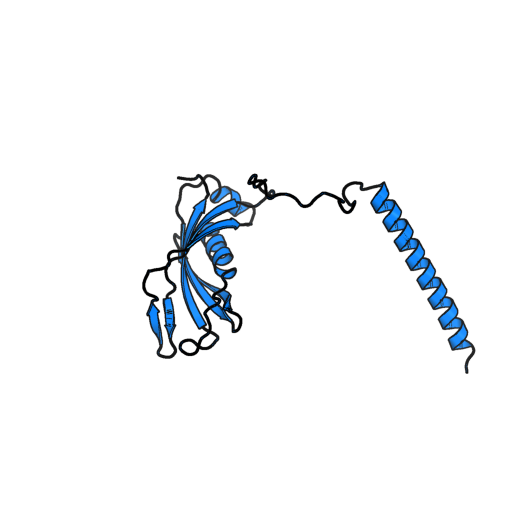 ? -0.798 3.373 0.894 1.00 88.62 145 GLY A CA 1
ATOM 1097 C C . GLY A 1 145 ? -2.195 3.663 0.353 1.00 88.62 145 GLY A C 1
ATOM 1098 O O . GLY A 1 145 ? -3.009 4.268 1.045 1.00 88.62 145 GLY A O 1
ATOM 1099 N N . ASP A 1 146 ? -2.496 3.167 -0.843 1.00 89.31 146 ASP A N 1
ATOM 1100 C CA . ASP A 1 146 ? -3.797 3.327 -1.488 1.00 89.31 146 ASP A CA 1
ATOM 1101 C C . ASP A 1 146 ? -4.814 2.236 -1.089 1.00 89.31 146 ASP A C 1
ATOM 1103 O O . ASP A 1 146 ? -5.893 2.143 -1.683 1.00 89.31 146 ASP A O 1
ATOM 1107 N N . LEU A 1 147 ? -4.485 1.378 -0.117 1.00 89.44 147 LEU A N 1
ATOM 1108 C CA . LEU A 1 147 ? -5.392 0.336 0.355 1.00 89.44 147 LEU A CA 1
ATOM 1109 C C . LEU A 1 147 ? -6.539 0.915 1.194 1.00 89.44 147 LEU A C 1
ATOM 1111 O O . LEU A 1 147 ? -6.404 1.882 1.946 1.00 89.44 147 LEU A O 1
ATOM 1115 N N . TRP A 1 148 ? -7.697 0.262 1.088 1.00 90.62 148 TRP A N 1
ATOM 1116 C CA . TRP A 1 148 ? -8.869 0.577 1.893 1.00 90.62 148 TRP A CA 1
ATOM 1117 C C . TRP A 1 148 ? -9.446 -0.686 2.529 1.00 90.62 148 TRP A C 1
ATOM 1119 O O . TRP A 1 148 ? -10.089 -1.507 1.872 1.00 90.62 148 TRP A O 1
ATOM 1129 N N . TYR A 1 149 ? -9.266 -0.809 3.841 1.00 87.38 149 TYR A N 1
ATOM 1130 C CA . TYR A 1 149 ? -9.818 -1.902 4.631 1.00 87.38 149 TYR A CA 1
ATOM 1131 C C . TYR A 1 149 ? -11.234 -1.552 5.075 1.00 87.38 149 TYR A C 1
ATOM 1133 O O . TYR A 1 149 ? -11.435 -0.998 6.144 1.00 87.38 149 TYR A O 1
ATOM 1141 N N . ARG A 1 150 ? -12.246 -1.877 4.264 1.00 85.56 150 ARG A N 1
ATOM 1142 C CA . ARG A 1 150 ? -13.657 -1.546 4.575 1.00 85.56 150 ARG A CA 1
ATOM 1143 C C . ARG A 1 150 ? -14.208 -2.193 5.850 1.00 85.56 150 ARG A C 1
ATOM 1145 O O . ARG A 1 150 ? -15.240 -1.765 6.349 1.00 85.56 150 ARG A O 1
ATOM 1152 N N . TRP A 1 151 ? -13.557 -3.247 6.322 1.00 84.94 151 TRP A N 1
ATOM 1153 C CA . TRP A 1 151 ? -13.941 -4.033 7.493 1.00 84.94 151 TRP A CA 1
ATOM 1154 C C . TRP A 1 151 ? -13.101 -3.700 8.740 1.00 84.94 151 TRP A C 1
ATOM 1156 O O . TRP A 1 151 ? -13.368 -4.254 9.805 1.00 84.94 151 TRP A O 1
ATOM 1166 N N . LEU A 1 152 ? -12.108 -2.806 8.614 1.00 87.19 152 LEU A N 1
ATOM 1167 C CA . LEU A 1 152 ? -11.346 -2.237 9.728 1.00 87.19 152 LEU A CA 1
ATOM 1168 C C . LEU A 1 152 ? -11.559 -0.717 9.800 1.00 87.19 152 LEU A C 1
ATOM 1170 O O . LEU A 1 152 ? -11.681 -0.062 8.766 1.00 87.19 152 LEU A O 1
ATOM 1174 N N . PRO A 1 153 ? -11.526 -0.119 10.998 1.00 88.31 153 PRO A N 1
ATOM 1175 C CA . PRO A 1 153 ? -11.497 -0.778 12.310 1.00 88.31 153 PRO A CA 1
ATOM 1176 C C . PRO A 1 153 ? -12.810 -1.519 12.628 1.00 88.31 153 PRO A C 1
ATOM 1178 O O . PRO A 1 153 ? -13.838 -1.266 12.002 1.00 88.31 153 PRO A O 1
ATOM 1181 N N . ASN A 1 154 ? -12.785 -2.399 13.630 1.00 86.50 154 ASN A N 1
ATOM 1182 C CA . ASN A 1 154 ? -13.968 -3.076 14.178 1.00 86.50 154 ASN A CA 1
ATOM 1183 C C . ASN A 1 154 ? -13.863 -3.199 15.715 1.00 86.50 154 ASN A C 1
ATOM 1185 O O . ASN A 1 154 ? -12.975 -2.598 16.316 1.00 86.50 154 ASN A O 1
ATOM 1189 N N . GLU A 1 155 ? -14.782 -3.921 16.363 1.00 85.69 155 GLU A N 1
ATOM 1190 C CA . GLU A 1 155 ? -14.794 -4.059 17.831 1.00 85.69 155 GLU A CA 1
ATOM 1191 C C . GLU A 1 155 ? -13.547 -4.778 18.378 1.00 85.69 155 GLU A C 1
ATOM 1193 O O . GLU A 1 155 ? -13.029 -4.385 19.423 1.00 85.69 155 GLU A O 1
ATOM 1198 N N . ASP A 1 156 ? -13.021 -5.766 17.646 1.00 82.50 156 ASP A N 1
ATOM 1199 C CA . ASP A 1 156 ? -11.815 -6.518 18.024 1.00 82.50 156 ASP A CA 1
ATOM 1200 C C . ASP A 1 156 ? -10.520 -5.724 17.762 1.00 82.50 156 ASP A C 1
ATOM 1202 O O . ASP A 1 156 ? -9.505 -5.909 18.441 1.00 82.50 156 ASP A O 1
ATOM 1206 N N . PHE A 1 157 ? -10.557 -4.818 16.780 1.00 84.81 157 PHE A N 1
ATOM 1207 C CA . PHE A 1 157 ? -9.443 -3.978 16.345 1.00 84.81 157 PHE A CA 1
ATOM 1208 C C . PHE A 1 157 ? -9.894 -2.511 16.246 1.00 84.81 157 PHE A C 1
ATOM 1210 O O . PHE A 1 157 ? -10.199 -2.025 15.147 1.00 84.81 157 PHE A O 1
ATOM 1217 N N . PRO A 1 158 ? -9.952 -1.782 17.377 1.00 87.56 158 PRO A N 1
ATOM 1218 C CA . PRO A 1 158 ? -10.356 -0.382 17.384 1.00 87.56 158 PRO A CA 1
ATOM 1219 C C . PRO A 1 158 ? -9.309 0.501 16.695 1.00 87.56 158 PRO A C 1
ATOM 1221 O O . PRO A 1 158 ? -8.108 0.249 16.771 1.00 87.56 158 PRO A O 1
ATOM 1224 N N . ALA A 1 159 ? -9.755 1.572 16.033 1.00 88.88 159 ALA A N 1
ATOM 1225 C CA . ALA A 1 159 ? -8.837 2.501 15.380 1.00 88.88 159 ALA A CA 1
ATOM 1226 C C . ALA A 1 159 ? -7.980 3.293 16.392 1.00 88.88 159 ALA A C 1
ATOM 1228 O O . ALA A 1 159 ? -8.490 3.691 17.442 1.00 88.88 159 ALA A O 1
ATOM 1229 N N . PRO A 1 160 ? -6.730 3.644 16.031 1.00 91.31 160 PRO A N 1
ATOM 1230 C CA . PRO A 1 160 ? -6.033 3.247 14.805 1.00 91.31 160 PRO A CA 1
ATOM 1231 C C . PRO A 1 160 ? -5.529 1.799 14.873 1.00 91.31 160 PRO A C 1
ATOM 1233 O O . PRO A 1 160 ? -4.966 1.385 15.882 1.00 91.31 160 PRO A O 1
ATOM 1236 N N . VAL A 1 161 ? -5.680 1.054 13.775 1.00 89.94 161 VAL A N 1
ATOM 1237 C CA . VAL A 1 161 ? -5.214 -0.342 13.696 1.00 89.94 161 VAL A CA 1
ATOM 1238 C C . VAL A 1 161 ? -3.868 -0.381 12.991 1.00 89.94 161 VAL A C 1
ATOM 1240 O O . VAL A 1 161 ? -3.744 0.126 11.879 1.00 89.94 161 VAL A O 1
ATOM 1243 N N . GLU A 1 162 ? -2.856 -0.985 13.607 1.00 92.31 162 GLU A N 1
ATOM 1244 C CA . GLU A 1 162 ? -1.569 -1.216 12.948 1.00 92.31 162 GLU A CA 1
ATOM 1245 C C . GLU A 1 162 ? -1.505 -2.635 12.387 1.00 92.31 162 GLU A C 1
ATOM 1247 O O . GLU A 1 162 ? -1.830 -3.605 13.073 1.00 92.31 162 GLU A O 1
ATOM 1252 N N . LEU A 1 163 ? -1.073 -2.758 11.132 1.00 91.81 163 LEU A N 1
ATOM 1253 C CA . LEU A 1 163 ? -0.931 -4.045 10.460 1.00 91.81 163 LEU A CA 1
ATOM 1254 C C . LEU A 1 163 ? 0.299 -4.081 9.553 1.00 91.81 163 LEU A C 1
ATOM 1256 O O . LEU A 1 163 ? 0.858 -3.048 9.178 1.00 91.81 163 LEU A O 1
ATOM 1260 N N . ILE A 1 164 ? 0.724 -5.288 9.200 1.00 93.12 164 ILE A N 1
ATOM 1261 C CA . ILE A 1 164 ? 1.764 -5.548 8.208 1.00 93.12 164 ILE A CA 1
ATOM 1262 C C . ILE A 1 164 ? 1.099 -6.217 7.011 1.00 93.12 164 ILE A C 1
ATOM 1264 O O . ILE A 1 164 ? 0.544 -7.305 7.143 1.00 93.12 164 ILE A O 1
ATOM 1268 N N . GLN A 1 165 ? 1.187 -5.576 5.849 1.00 92.81 165 GLN A N 1
ATOM 1269 C CA . GLN A 1 165 ? 0.639 -6.067 4.591 1.00 92.81 165 GLN A CA 1
ATOM 1270 C C . GLN A 1 165 ? 1.763 -6.648 3.719 1.00 92.81 165 GLN A C 1
ATOM 1272 O O . GLN A 1 165 ? 2.627 -5.889 3.264 1.00 92.81 165 GLN A O 1
ATOM 1277 N N . PRO A 1 166 ? 1.783 -7.967 3.454 1.00 93.31 166 PRO A N 1
ATOM 1278 C CA . PRO A 1 166 ? 2.656 -8.556 2.444 1.00 93.31 166 PRO A CA 1
ATOM 1279 C C . PRO A 1 166 ? 2.212 -8.134 1.042 1.00 93.31 166 PRO A C 1
ATOM 1281 O O . PRO A 1 166 ? 1.036 -8.257 0.699 1.00 93.31 166 PRO A O 1
ATOM 1284 N N . VAL A 1 167 ? 3.146 -7.660 0.224 1.00 92.88 167 VAL A N 1
ATOM 1285 C CA . VAL A 1 167 ? 2.879 -7.238 -1.155 1.00 92.88 167 VAL A CA 1
ATOM 1286 C C . VAL A 1 167 ? 3.948 -7.825 -2.062 1.00 92.88 167 VAL A C 1
ATOM 1288 O O . VAL A 1 167 ? 5.139 -7.787 -1.743 1.00 92.88 167 VAL A O 1
ATOM 1291 N N . SER A 1 168 ? 3.537 -8.350 -3.207 1.00 92.25 168 SER A N 1
ATOM 1292 C CA . SER A 1 168 ? 4.448 -8.663 -4.301 1.00 92.25 168 SER A CA 1
ATOM 1293 C C . SER A 1 168 ? 3.913 -8.150 -5.619 1.00 92.25 168 SER A C 1
ATOM 1295 O O . SER A 1 168 ? 2.701 -8.050 -5.790 1.00 92.25 168 SER A O 1
ATOM 1297 N N . PHE A 1 169 ? 4.811 -7.832 -6.542 1.00 91.38 169 PHE A N 1
ATOM 1298 C CA . PHE A 1 169 ? 4.423 -7.359 -7.858 1.00 91.38 169 PHE A CA 1
ATOM 1299 C C . PHE A 1 169 ? 5.437 -7.724 -8.939 1.00 91.38 169 PHE A C 1
ATOM 1301 O O . PHE A 1 169 ? 6.607 -7.997 -8.651 1.00 91.38 169 PHE A O 1
ATOM 1308 N N . ALA A 1 170 ? 4.968 -7.692 -10.181 1.00 89.44 170 ALA A N 1
ATOM 1309 C CA . ALA A 1 170 ? 5.774 -7.743 -11.395 1.00 89.44 170 ALA A CA 1
ATOM 1310 C C . ALA A 1 170 ? 5.198 -6.763 -12.429 1.00 89.44 170 ALA A C 1
ATOM 1312 O O . ALA A 1 170 ? 4.037 -6.360 -12.322 1.00 89.44 170 ALA A O 1
ATOM 1313 N N . GLU A 1 171 ? 5.995 -6.364 -13.421 1.00 86.12 171 GLU A N 1
ATOM 1314 C CA . GLU A 1 171 ? 5.445 -5.657 -14.580 1.00 86.12 171 GLU A CA 1
ATOM 1315 C C . GLU A 1 171 ? 4.554 -6.608 -15.383 1.00 86.12 171 GLU A C 1
ATOM 1317 O O . GLU A 1 171 ? 4.911 -7.766 -15.638 1.00 86.12 171 GLU A O 1
ATOM 1322 N N . ARG A 1 172 ? 3.391 -6.107 -15.797 1.00 78.50 172 ARG A N 1
ATOM 1323 C CA . ARG A 1 172 ? 2.456 -6.877 -16.608 1.00 78.50 172 ARG A CA 1
ATOM 1324 C C . ARG A 1 172 ? 3.097 -7.302 -17.927 1.00 78.50 172 ARG A C 1
ATOM 1326 O O . ARG A 1 172 ? 3.594 -6.470 -18.683 1.00 78.50 172 ARG A O 1
ATOM 1333 N N . GLY A 1 173 ? 3.008 -8.596 -18.236 1.00 68.31 173 GLY A N 1
ATOM 1334 C CA . GLY A 1 173 ? 3.596 -9.183 -19.448 1.00 68.31 173 GLY A CA 1
ATOM 1335 C C . GLY A 1 173 ? 5.086 -9.529 -19.326 1.00 68.31 173 GLY A C 1
ATOM 1336 O O . GLY A 1 173 ? 5.704 -9.909 -20.319 1.00 68.31 173 GLY A O 1
ATOM 1337 N N . GLY A 1 174 ? 5.663 -9.420 -18.123 1.00 56.97 174 GLY A N 1
ATOM 1338 C CA . GLY A 1 174 ? 7.031 -9.845 -17.805 1.00 56.97 174 GLY A CA 1
ATOM 1339 C C . GLY A 1 174 ? 7.202 -11.345 -17.506 1.00 56.97 174 GLY A C 1
ATOM 1340 O O . GLY A 1 174 ? 8.322 -11.765 -17.204 1.00 56.97 174 GLY A O 1
ATOM 1341 N N . LEU A 1 175 ? 6.131 -12.145 -17.587 1.00 45.59 175 LEU A N 1
ATOM 1342 C CA . LEU A 1 175 ? 6.141 -13.611 -17.443 1.00 45.59 175 LEU A CA 1
ATOM 1343 C C . LEU A 1 175 ? 6.154 -14.319 -18.802 1.00 45.59 175 LEU A C 1
ATOM 1345 O O . LEU A 1 175 ? 5.359 -13.925 -19.683 1.00 45.59 175 LEU A O 1
#

Foldseek 3Di:
DDPVVVVVVVVVVVVVVVVVVVVVVVVVCCVVVPVVPPPDPDDDDDPDVPPPPPVAWFKKWKWKFFKFWQFPVRDTDTDPRPDTDIDIDIDGDDPVLCVVQPLDLDKKKFKWKWWQAPQQQIDTDATPDIPPDPSSRVVVRVVVNRDGDNPPPDPRADPRIIIIMIMIMHGPPSD

pLDDT: mean 75.08, std 16.15, range [39.12, 95.0]

Radius of gyration: 26.17 Å; chains: 1; bounding box: 42×79×54 Å

Secondary structure (DSSP, 8-state):
--HHHHHHHHHHHHHHHHHHHHHHHHHHHHHHH-GGGS----------S-----TTEEEEEEEE---EEEPTTS-EEEPPS--PEEEEEEEE--HHHHHHHTT----EEEEEEEEE-TTSBEEEEEEEEE-S-HHHHHHHHHHHHT-B-TT-S-SSSPSSEEEEEEEEEEETT--